Protein AF-A0A5E6NQ07-F1 (afdb_monomer_lite)

Structure (mmCIF, N/CA/C/O backbone):
data_AF-A0A5E6NQ07-F1
#
_entry.id   AF-A0A5E6NQ07-F1
#
loop_
_atom_site.group_PDB
_atom_site.id
_atom_site.type_symbol
_atom_site.label_atom_id
_atom_site.label_alt_id
_atom_site.label_comp_id
_atom_site.label_asym_id
_atom_site.label_entity_id
_atom_site.label_seq_id
_atom_site.pdbx_PDB_ins_code
_atom_site.Cartn_x
_atom_site.Cartn_y
_atom_site.Cartn_z
_atom_site.occupancy
_atom_site.B_iso_or_equiv
_atom_site.auth_seq_id
_atom_site.auth_comp_id
_atom_site.auth_asym_id
_atom_site.auth_atom_id
_atom_site.pdbx_PDB_model_num
ATOM 1 N N . MET A 1 1 ? 5.812 -0.540 -4.760 1.00 76.50 1 MET A N 1
ATOM 2 C CA . MET A 1 1 ? 5.454 -1.480 -3.669 1.00 76.50 1 MET A CA 1
ATOM 3 C C . MET A 1 1 ? 6.720 -2.107 -3.101 1.00 76.50 1 MET A C 1
ATOM 5 O O . MET A 1 1 ? 7.689 -2.177 -3.849 1.00 76.50 1 MET A O 1
ATOM 9 N N . PRO A 1 2 ? 6.764 -2.501 -1.819 1.00 82.50 2 PRO A N 1
ATOM 10 C CA . PRO A 1 2 ? 7.892 -3.253 -1.272 1.00 82.50 2 PRO A CA 1
ATOM 11 C C . PRO A 1 2 ? 7.907 -4.708 -1.762 1.00 82.50 2 PRO A C 1
ATOM 13 O O . PRO A 1 2 ? 6.859 -5.267 -2.084 1.00 82.50 2 PRO A O 1
ATOM 16 N N . VAL A 1 3 ? 9.092 -5.322 -1.770 1.00 81.50 3 VAL A N 1
ATOM 17 C CA . VAL A 1 3 ? 9.294 -6.716 -2.196 1.00 81.50 3 VAL A CA 1
ATOM 18 C C . VAL A 1 3 ? 8.673 -7.694 -1.192 1.00 81.50 3 VAL A C 1
ATOM 20 O O . VAL A 1 3 ? 8.967 -7.636 0.002 1.00 81.50 3 VAL A O 1
ATOM 23 N N . ASN A 1 4 ? 7.873 -8.652 -1.673 1.00 80.00 4 ASN A N 1
ATOM 24 C CA . ASN A 1 4 ? 7.397 -9.779 -0.865 1.00 80.00 4 ASN A CA 1
ATOM 25 C C . ASN A 1 4 ? 8.434 -10.917 -0.849 1.00 80.00 4 ASN A C 1
ATOM 27 O O . ASN A 1 4 ? 8.389 -11.836 -1.671 1.00 80.00 4 ASN A O 1
ATOM 31 N N . THR A 1 5 ? 9.389 -10.852 0.077 1.00 80.69 5 THR A N 1
ATOM 32 C CA . THR A 1 5 ? 10.482 -11.835 0.181 1.00 80.69 5 THR A CA 1
ATOM 33 C C . THR A 1 5 ? 9.985 -13.245 0.505 1.00 80.69 5 THR A C 1
ATOM 35 O O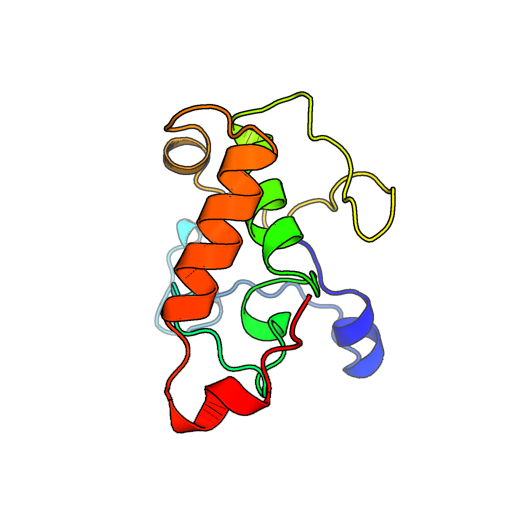 . THR A 1 5 ? 10.496 -14.209 -0.061 1.00 80.69 5 THR A O 1
ATOM 38 N N . ALA A 1 6 ? 8.950 -13.377 1.341 1.00 79.19 6 ALA A N 1
ATOM 39 C CA . ALA A 1 6 ? 8.366 -14.668 1.703 1.00 79.19 6 ALA A CA 1
ATOM 40 C C . ALA A 1 6 ? 7.738 -15.377 0.491 1.00 79.19 6 ALA A C 1
ATOM 42 O O . ALA A 1 6 ? 7.988 -16.561 0.259 1.00 79.19 6 ALA A O 1
ATOM 43 N N . LEU A 1 7 ? 6.971 -14.643 -0.324 1.00 78.25 7 L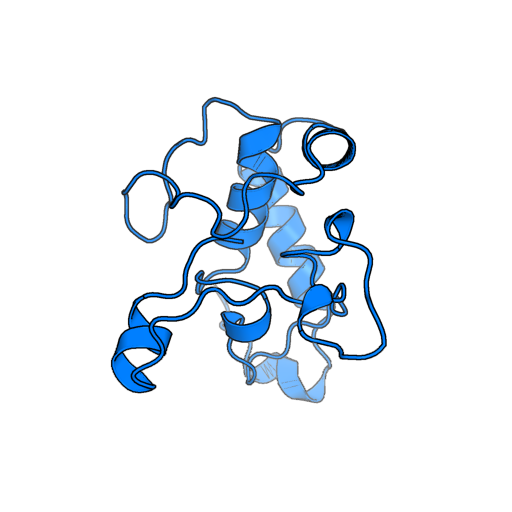EU A N 1
ATOM 44 C CA . LEU A 1 7 ? 6.370 -15.189 -1.543 1.00 78.25 7 LEU A CA 1
ATOM 45 C C . LEU A 1 7 ? 7.439 -15.582 -2.571 1.00 78.25 7 LEU A C 1
ATOM 47 O O . LEU A 1 7 ? 7.333 -16.632 -3.203 1.00 78.25 7 LEU A O 1
ATOM 51 N N . ARG A 1 8 ? 8.496 -14.774 -2.710 1.00 80.94 8 ARG A N 1
ATOM 52 C CA . ARG A 1 8 ? 9.622 -15.090 -3.602 1.00 80.94 8 ARG A CA 1
ATOM 53 C C . ARG A 1 8 ? 10.362 -16.347 -3.192 1.00 80.94 8 ARG A C 1
ATOM 55 O O . ARG A 1 8 ? 10.626 -17.179 -4.052 1.00 80.94 8 ARG A O 1
ATOM 62 N N . ALA A 1 9 ? 10.664 -16.493 -1.903 1.00 81.94 9 ALA A N 1
ATOM 63 C CA . ALA A 1 9 ? 11.327 -17.682 -1.381 1.00 81.94 9 ALA A CA 1
ATOM 64 C C . ALA A 1 9 ? 10.504 -18.945 -1.666 1.00 81.94 9 ALA A C 1
ATOM 66 O O . ALA A 1 9 ? 11.058 -19.950 -2.099 1.00 81.94 9 ALA A O 1
ATOM 67 N N . LYS A 1 10 ? 9.175 -18.866 -1.511 1.00 82.25 10 LYS A N 1
ATOM 68 C CA . LYS A 1 10 ? 8.264 -19.979 -1.803 1.00 82.25 10 LYS A CA 1
ATOM 69 C C . LYS A 1 10 ? 8.202 -20.337 -3.294 1.00 82.25 10 LYS A C 1
ATOM 71 O O . LYS A 1 10 ? 8.113 -21.513 -3.625 1.00 82.25 10 LYS A O 1
ATOM 76 N N . ASN A 1 11 ? 8.254 -19.341 -4.178 1.00 81.25 11 ASN A N 1
ATOM 77 C CA . ASN A 1 11 ? 8.093 -19.537 -5.624 1.00 81.25 11 ASN A CA 1
ATOM 78 C C . ASN A 1 11 ? 9.426 -19.650 -6.392 1.00 81.25 11 ASN A C 1
ATOM 80 O O . ASN A 1 11 ? 9.411 -19.840 -7.603 1.00 81.25 11 ASN A O 1
ATOM 84 N N . GLY A 1 12 ? 10.575 -19.474 -5.731 1.00 81.88 12 GLY A N 1
ATOM 85 C CA . GLY A 1 12 ? 11.898 -19.481 -6.371 1.00 81.88 12 GLY A CA 1
ATOM 86 C C . GLY A 1 12 ? 12.174 -18.286 -7.299 1.00 81.88 12 GLY A C 1
ATOM 87 O O . GLY A 1 12 ? 13.134 -18.310 -8.069 1.00 81.88 12 GLY A O 1
ATOM 88 N N . VAL A 1 13 ? 11.355 -17.230 -7.242 1.00 79.88 13 VAL A N 1
ATOM 89 C CA . VAL A 1 13 ? 11.442 -16.083 -8.159 1.00 79.88 13 VAL A CA 1
ATOM 90 C C . VAL A 1 13 ? 12.508 -15.097 -7.686 1.00 79.88 13 VAL A C 1
ATOM 92 O O . VAL A 1 13 ? 12.400 -14.508 -6.610 1.00 79.88 13 VAL A O 1
ATOM 95 N N . LYS A 1 14 ? 13.526 -14.878 -8.525 1.00 77.56 14 LYS A N 1
ATOM 96 C CA . LYS A 1 14 ? 14.619 -13.919 -8.276 1.00 77.56 14 LYS A CA 1
ATOM 97 C C . LYS A 1 14 ? 14.483 -12.623 -9.078 1.00 77.56 14 LYS A C 1
ATOM 99 O O . LYS A 1 14 ? 15.126 -11.630 -8.752 1.00 77.56 14 LYS A O 1
ATOM 104 N N . THR A 1 15 ? 13.650 -12.623 -10.112 1.00 83.44 15 THR A N 1
ATOM 105 C CA . THR A 1 15 ? 13.443 -11.481 -11.005 1.00 83.44 15 THR A CA 1
ATOM 106 C C . THR A 1 15 ? 12.554 -10.419 -10.368 1.00 83.44 15 THR A C 1
ATOM 108 O O . THR A 1 15 ? 11.697 -10.722 -9.541 1.00 83.44 15 THR A O 1
ATOM 111 N N . ILE A 1 16 ? 12.767 -9.164 -10.760 1.00 84.00 16 ILE A N 1
ATOM 112 C CA . ILE A 1 16 ? 11.909 -8.034 -10.386 1.00 84.00 16 ILE A CA 1
ATOM 113 C C . ILE A 1 16 ? 10.565 -8.148 -11.118 1.00 84.00 16 ILE A C 1
ATOM 115 O O . ILE A 1 16 ? 10.536 -8.392 -12.325 1.00 84.00 16 ILE A O 1
ATOM 119 N N . ASP A 1 17 ? 9.463 -7.956 -10.397 1.00 85.69 17 ASP A N 1
ATOM 120 C CA . ASP A 1 17 ? 8.132 -7.805 -10.964 1.00 85.69 17 ASP A CA 1
ATOM 121 C C . ASP A 1 17 ? 7.969 -6.373 -11.485 1.00 85.69 17 ASP A C 1
ATOM 123 O O . ASP A 1 17 ? 7.788 -5.412 -10.732 1.00 85.69 17 ASP A O 1
ATOM 127 N N . LYS A 1 18 ? 8.042 -6.223 -12.810 1.00 87.38 18 LYS A N 1
ATOM 128 C CA . LYS A 1 18 ? 7.891 -4.925 -13.469 1.00 87.38 18 LYS A CA 1
ATOM 129 C C . LYS A 1 18 ? 6.430 -4.468 -13.577 1.00 87.38 18 LYS A C 1
ATOM 131 O O . LYS A 1 18 ? 6.188 -3.423 -14.184 1.00 87.38 18 LYS A O 1
ATOM 136 N N . GLY A 1 19 ? 5.461 -5.187 -13.005 1.00 88.50 19 GLY A N 1
ATOM 137 C CA . GLY A 1 19 ? 4.051 -4.802 -13.011 1.00 88.50 19 GLY A CA 1
ATOM 138 C C . GLY A 1 19 ? 3.499 -4.676 -14.432 1.00 88.50 19 GLY A C 1
ATOM 139 O O . GLY A 1 19 ? 3.630 -5.593 -15.241 1.00 88.50 19 GLY A O 1
ATOM 140 N N . LEU A 1 20 ? 2.909 -3.524 -14.764 1.00 90.38 20 LEU A N 1
ATOM 141 C CA . LEU A 1 20 ? 2.329 -3.238 -16.081 1.00 90.38 20 LEU A CA 1
ATOM 142 C C . LEU A 1 20 ? 3.320 -3.451 -17.239 1.00 90.38 20 LEU A C 1
ATOM 144 O O . LEU A 1 20 ? 2.904 -3.862 -18.319 1.00 90.38 20 LEU A O 1
ATOM 148 N N . LEU A 1 21 ? 4.620 -3.239 -17.019 1.00 92.06 21 LEU A N 1
ATOM 149 C CA . LEU A 1 21 ? 5.651 -3.437 -18.043 1.00 92.06 21 LEU A CA 1
ATOM 150 C C . LEU A 1 21 ? 5.933 -4.921 -18.358 1.00 92.06 21 LEU A C 1
ATOM 152 O O . LEU A 1 21 ? 6.595 -5.222 -19.344 1.00 92.06 21 LEU A O 1
ATOM 156 N N . ASN A 1 22 ? 5.414 -5.867 -17.568 1.00 90.44 22 ASN A N 1
ATOM 157 C CA . ASN A 1 22 ? 5.438 -7.287 -17.939 1.00 90.44 22 ASN A CA 1
ATOM 158 C C . ASN A 1 22 ? 4.414 -7.626 -19.042 1.00 90.44 22 ASN A C 1
ATOM 160 O O . ASN A 1 22 ? 4.431 -8.736 -19.572 1.00 90.44 22 ASN A O 1
ATOM 164 N N . ASN A 1 23 ? 3.512 -6.703 -19.398 1.00 92.25 23 ASN A N 1
ATOM 165 C CA . ASN A 1 23 ? 2.605 -6.880 -20.528 1.00 92.25 23 ASN A CA 1
ATOM 166 C C . ASN A 1 23 ? 3.364 -6.647 -21.851 1.00 92.25 23 ASN A C 1
ATOM 168 O O . ASN A 1 23 ? 3.844 -5.534 -22.062 1.00 92.25 23 ASN A O 1
ATOM 172 N N . PRO A 1 24 ? 3.399 -7.617 -22.788 1.00 93.31 24 PRO A N 1
ATOM 173 C CA . PRO A 1 24 ? 4.151 -7.494 -24.044 1.00 93.31 24 PRO A CA 1
ATOM 174 C C . PRO A 1 24 ? 3.663 -6.368 -24.967 1.00 93.31 24 PRO A C 1
ATOM 176 O O . PRO A 1 24 ? 4.349 -6.012 -25.917 1.00 93.31 24 PRO A O 1
ATOM 179 N N . LYS A 1 25 ? 2.474 -5.807 -24.716 1.00 95.88 25 LYS A N 1
ATOM 180 C CA . LYS A 1 25 ? 1.936 -4.661 -25.466 1.00 95.88 25 LYS A CA 1
ATOM 181 C C . LYS A 1 25 ? 2.396 -3.306 -24.916 1.00 95.88 25 LYS A C 1
ATOM 183 O O . LYS A 1 25 ? 2.053 -2.277 -25.492 1.00 95.88 25 LYS A O 1
ATOM 188 N N . VAL A 1 26 ? 3.104 -3.282 -23.788 1.00 93.25 26 VAL A N 1
ATOM 189 C CA . VAL A 1 26 ? 3.556 -2.057 -23.124 1.00 93.25 26 VAL A CA 1
ATOM 190 C C . VAL A 1 26 ? 5.066 -1.939 -23.284 1.00 93.25 26 VAL A C 1
ATOM 192 O O . VAL A 1 26 ? 5.814 -2.717 -22.708 1.00 93.25 26 VAL A O 1
ATOM 195 N N . ASN A 1 27 ? 5.506 -0.923 -24.026 1.00 93.25 27 ASN A N 1
ATOM 196 C CA . ASN A 1 27 ? 6.931 -0.683 -24.293 1.00 93.25 27 ASN A CA 1
ATOM 197 C C . ASN A 1 27 ? 7.492 0.523 -23.521 1.00 93.25 27 ASN A C 1
ATOM 199 O O . ASN A 1 27 ? 8.694 0.777 -23.541 1.00 93.25 27 ASN A O 1
ATOM 203 N N . ASP A 1 28 ? 6.630 1.286 -22.844 1.00 93.81 28 ASP A N 1
ATOM 204 C CA . ASP A 1 28 ? 7.035 2.463 -22.080 1.00 93.81 28 ASP A CA 1
ATOM 205 C C . ASP A 1 28 ? 7.590 2.060 -20.708 1.00 93.81 28 ASP A C 1
ATOM 207 O O . ASP A 1 28 ? 6.857 1.648 -19.805 1.00 93.81 28 ASP A O 1
ATOM 211 N N . VAL A 1 29 ? 8.900 2.240 -20.534 1.00 92.50 29 VAL A N 1
ATOM 212 C CA . VAL A 1 29 ? 9.616 1.947 -19.285 1.00 92.50 29 VAL A CA 1
ATOM 213 C C . VAL A 1 29 ? 9.076 2.723 -18.082 1.00 92.50 29 VAL A C 1
ATOM 215 O O . VAL A 1 29 ? 9.198 2.249 -16.954 1.00 92.50 29 VAL A O 1
ATOM 218 N N . LYS A 1 30 ? 8.398 3.863 -18.290 1.00 92.62 30 LYS A N 1
ATOM 219 C CA . LYS A 1 30 ? 7.751 4.629 -17.210 1.00 92.62 30 LYS A CA 1
ATOM 220 C C . LYS A 1 30 ? 6.574 3.889 -16.572 1.00 92.62 30 LYS A C 1
ATOM 222 O O . LYS A 1 30 ? 6.054 4.339 -15.551 1.00 92.62 30 LYS A O 1
ATOM 227 N N . GLN A 1 31 ? 6.125 2.781 -17.162 1.00 91.75 31 GLN A N 1
ATOM 228 C CA . GLN A 1 31 ? 5.084 1.917 -16.608 1.00 91.75 31 GLN A CA 1
ATOM 229 C C . GLN A 1 31 ? 5.634 0.818 -15.688 1.00 91.75 31 GLN A C 1
ATOM 231 O O . GLN A 1 31 ? 4.846 0.096 -15.074 1.00 91.75 31 GLN A O 1
ATOM 236 N N . ALA A 1 32 ? 6.962 0.689 -15.564 1.00 90.81 32 ALA A N 1
ATOM 237 C CA . ALA A 1 32 ? 7.584 -0.273 -14.660 1.00 90.81 32 ALA A CA 1
ATOM 238 C C . ALA A 1 32 ? 7.060 -0.105 -13.227 1.00 90.81 32 ALA A C 1
ATOM 240 O O . ALA A 1 32 ? 6.887 1.012 -12.747 1.00 90.81 32 ALA A O 1
ATOM 241 N N . GLY A 1 33 ? 6.783 -1.210 -12.540 1.00 87.62 33 GLY A N 1
ATOM 242 C CA . GLY A 1 33 ? 6.359 -1.222 -11.137 1.00 87.62 33 GLY A CA 1
ATOM 243 C C . GLY A 1 33 ? 4.959 -0.657 -10.871 1.00 87.62 33 GLY A C 1
ATOM 244 O O . GLY A 1 33 ? 4.559 -0.568 -9.707 1.00 87.62 33 GLY A O 1
ATOM 245 N N . LYS A 1 34 ? 4.203 -0.280 -11.912 1.00 89.19 34 LYS A N 1
ATOM 246 C CA . LYS A 1 34 ? 2.803 0.134 -11.774 1.00 89.19 34 LYS A CA 1
ATOM 247 C C . LYS A 1 34 ? 1.891 -1.079 -11.769 1.00 89.19 34 LYS A C 1
ATOM 249 O O . LYS A 1 34 ? 2.034 -1.980 -12.590 1.00 89.19 34 LYS A O 1
ATOM 254 N N . PHE A 1 35 ? 0.911 -1.062 -10.879 1.00 87.00 35 PHE A N 1
ATOM 255 C CA . PHE A 1 35 ? -0.096 -2.107 -10.756 1.00 87.00 35 PHE A CA 1
ATOM 256 C C . PHE A 1 35 ? -1.483 -1.499 -10.919 1.00 87.00 35 PHE A C 1
ATOM 258 O O . PHE A 1 35 ? -1.697 -0.321 -10.634 1.00 87.00 35 PHE A O 1
ATOM 265 N N . LYS A 1 36 ? -2.430 -2.311 -11.390 1.00 84.81 36 LYS A N 1
ATOM 266 C CA . LYS A 1 36 ? -3.828 -1.898 -11.498 1.00 84.81 36 LYS A CA 1
ATOM 267 C C . LYS A 1 36 ? -4.368 -1.571 -10.104 1.00 84.81 36 LYS A C 1
ATOM 269 O O . LYS A 1 36 ? -4.304 -2.417 -9.212 1.00 84.81 36 LYS A O 1
ATOM 274 N N . THR A 1 37 ? -4.949 -0.383 -9.946 1.00 81.62 37 THR A N 1
ATOM 275 C CA . THR A 1 37 ? -5.702 -0.020 -8.741 1.00 81.62 37 THR A CA 1
ATOM 276 C C . THR A 1 37 ? -6.846 -1.009 -8.548 1.00 81.62 37 THR A C 1
ATOM 278 O O . THR A 1 37 ? -7.683 -1.186 -9.436 1.00 81.62 37 THR A O 1
ATOM 281 N N . GLN A 1 38 ? -6.855 -1.691 -7.407 1.00 72.56 38 GLN A N 1
ATOM 282 C CA . GLN A 1 38 ? -7.916 -2.630 -7.056 1.00 72.56 38 GLN A CA 1
ATOM 283 C C . GLN A 1 38 ? -9.093 -1.885 -6.422 1.00 72.56 38 GLN A C 1
ATOM 285 O O . GLN A 1 38 ? -8.935 -0.781 -5.898 1.00 72.56 38 GLN A O 1
ATOM 290 N N . ALA A 1 39 ? -10.280 -2.488 -6.489 1.00 72.31 39 ALA A N 1
ATOM 291 C CA . ALA A 1 39 ? -11.444 -1.984 -5.774 1.00 72.31 39 ALA A CA 1
ATOM 292 C C . ALA A 1 39 ? -11.204 -2.039 -4.254 1.00 72.31 39 ALA A C 1
ATOM 294 O O . ALA A 1 39 ? -10.457 -2.885 -3.767 1.00 72.31 39 ALA A O 1
ATOM 295 N N . LEU A 1 40 ? -11.850 -1.143 -3.506 1.00 70.88 40 LEU A N 1
ATOM 296 C CA . LEU A 1 40 ? -11.719 -1.044 -2.046 1.00 70.88 40 LEU A CA 1
ATOM 297 C C . LEU A 1 40 ? -12.601 -2.044 -1.276 1.00 70.88 40 LEU A C 1
ATOM 299 O O . LEU A 1 40 ? -12.770 -1.898 -0.067 1.00 70.88 40 LEU A O 1
ATOM 303 N N . GLU A 1 41 ? -13.170 -3.040 -1.956 1.00 66.69 41 GLU A N 1
ATOM 304 C CA . GLU A 1 41 ? -13.960 -4.085 -1.309 1.00 66.69 41 GLU A CA 1
ATOM 305 C C . GLU A 1 41 ? -13.048 -4.943 -0.426 1.00 66.69 41 GLU A C 1
ATOM 307 O O . GLU A 1 41 ? -12.074 -5.546 -0.887 1.00 66.69 41 GLU A O 1
ATOM 312 N N . ILE A 1 42 ? -13.353 -4.988 0.869 1.00 65.44 42 ILE A N 1
ATOM 313 C CA . ILE A 1 42 ? -12.595 -5.797 1.817 1.00 65.44 42 ILE A CA 1
ATOM 314 C C . ILE A 1 42 ? -13.234 -7.172 1.871 1.00 65.44 42 ILE A C 1
ATOM 316 O O . ILE A 1 42 ? -14.189 -7.399 2.605 1.00 65.44 42 ILE A O 1
ATOM 320 N N . SER A 1 43 ? -12.678 -8.109 1.107 1.00 61.47 43 SER A N 1
ATOM 321 C CA . SER A 1 43 ? -13.008 -9.522 1.255 1.00 61.47 43 SER A CA 1
ATOM 322 C C . SER A 1 43 ? -12.159 -10.132 2.378 1.00 61.47 43 SER A C 1
ATOM 324 O O . SER A 1 43 ? -10.936 -10.197 2.244 1.00 61.47 43 SER A O 1
ATOM 326 N N . PRO A 1 44 ? -12.759 -10.637 3.469 1.00 58.94 44 PRO A N 1
ATOM 327 C CA . PRO A 1 44 ? -12.019 -11.282 4.558 1.00 58.94 44 PRO A CA 1
ATOM 328 C C . PRO A 1 44 ? -11.346 -12.592 4.126 1.00 58.94 44 PRO A C 1
ATOM 330 O O . PRO A 1 44 ? -10.429 -13.068 4.792 1.00 58.94 44 PRO A O 1
ATOM 333 N N . SER A 1 45 ? -11.809 -13.177 3.014 1.00 51.62 45 SER A N 1
ATOM 334 C CA . SER A 1 45 ? -11.272 -14.405 2.425 1.00 51.62 45 SER A CA 1
ATOM 335 C C . SER A 1 45 ? -10.081 -14.184 1.499 1.00 51.62 45 SER A C 1
ATOM 337 O O . SER A 1 45 ? -9.359 -15.140 1.220 1.00 51.62 45 SER A O 1
ATOM 339 N N . LEU A 1 46 ? -9.861 -12.959 1.009 1.00 51.78 46 LEU A N 1
ATOM 340 C CA . LEU A 1 46 ? -8.716 -12.680 0.155 1.00 51.78 46 LEU A CA 1
ATOM 341 C C . LEU A 1 46 ? -7.589 -12.124 1.020 1.00 51.78 46 LEU A C 1
ATOM 343 O O . LEU A 1 46 ? -7.778 -11.120 1.712 1.00 51.78 46 LEU A O 1
ATOM 347 N N . PRO A 1 47 ? -6.393 -12.726 0.990 1.00 52.59 47 PRO A N 1
ATOM 348 C CA . PRO A 1 47 ? -5.267 -12.080 1.612 1.00 52.59 47 PRO A CA 1
ATOM 349 C C . PRO A 1 47 ? -5.083 -10.709 0.946 1.00 52.59 47 PRO A C 1
ATOM 351 O O . PRO A 1 47 ? -4.971 -10.626 -0.280 1.00 52.59 47 PRO A O 1
ATOM 354 N N . LEU A 1 48 ? -4.941 -9.646 1.745 1.00 53.19 48 LEU A N 1
ATOM 355 C CA . LEU A 1 48 ? -4.467 -8.330 1.280 1.00 53.19 48 LEU A CA 1
ATOM 356 C C . LEU A 1 48 ? -3.124 -8.427 0.514 1.00 53.19 48 LEU A C 1
ATOM 358 O O . LEU A 1 48 ? -2.663 -7.431 -0.024 1.00 53.19 48 LEU A O 1
ATOM 362 N N . ILE A 1 49 ? -2.514 -9.619 0.442 1.00 45.59 49 ILE A N 1
ATOM 363 C CA . ILE A 1 49 ? -1.290 -10.016 -0.266 1.00 45.59 49 ILE A CA 1
ATOM 364 C C . ILE A 1 49 ? -1.272 -9.565 -1.733 1.00 45.59 49 ILE A C 1
ATOM 366 O O . ILE A 1 49 ? -0.208 -9.197 -2.222 1.00 45.59 49 ILE A O 1
ATOM 370 N N . CYS A 1 50 ? -2.414 -9.534 -2.434 1.00 46.75 50 CYS A N 1
ATOM 371 C CA . CYS A 1 50 ? -2.454 -8.993 -3.802 1.00 46.75 50 CYS A CA 1
ATOM 372 C C . CYS A 1 50 ? -2.362 -7.457 -3.853 1.00 46.75 50 CYS A C 1
ATOM 374 O O . CYS A 1 50 ? -2.111 -6.901 -4.919 1.00 46.75 50 CYS A O 1
ATOM 376 N N . ILE A 1 51 ? -2.575 -6.773 -2.728 1.00 51.22 51 ILE A N 1
ATOM 377 C CA . ILE A 1 51 ? -2.555 -5.311 -2.589 1.00 51.22 51 ILE A CA 1
ATOM 378 C C . ILE A 1 51 ? -1.240 -4.875 -1.926 1.00 51.22 51 ILE A C 1
ATOM 380 O O . ILE A 1 51 ? -0.694 -3.826 -2.264 1.00 51.22 51 ILE A O 1
ATOM 384 N N . THR A 1 52 ? -0.718 -5.645 -0.962 1.00 58.75 52 THR A N 1
ATOM 385 C CA . THR A 1 52 ? 0.406 -5.234 -0.111 1.00 58.75 52 THR A CA 1
ATOM 386 C C . THR A 1 52 ? 1.092 -6.428 0.577 1.00 58.75 52 THR A C 1
ATOM 388 O O . THR A 1 52 ? 0.505 -7.491 0.723 1.00 58.75 52 THR A O 1
ATOM 391 N N . VAL A 1 53 ? 2.311 -6.237 1.092 1.00 67.94 53 VAL A N 1
ATOM 392 C CA . VAL A 1 53 ? 2.992 -7.202 1.990 1.00 67.94 53 VAL A CA 1
ATOM 393 C C . VAL A 1 53 ? 2.465 -7.193 3.438 1.00 67.94 53 VAL A C 1
ATOM 395 O O . VAL A 1 53 ? 2.990 -7.909 4.285 1.00 67.94 53 VAL A O 1
ATOM 398 N N . TYR A 1 54 ? 1.470 -6.359 3.740 1.00 76.38 54 TYR A N 1
ATOM 399 C CA . TYR A 1 54 ? 0.931 -6.104 5.075 1.00 76.38 54 TYR A CA 1
ATOM 400 C C . TYR A 1 54 ? -0.364 -6.871 5.330 1.00 76.38 54 TYR A C 1
ATOM 402 O O . TYR A 1 54 ? -1.202 -7.035 4.440 1.00 76.38 54 TYR A O 1
ATOM 410 N N . LEU A 1 55 ? -0.539 -7.299 6.578 1.00 73.69 55 LEU A N 1
ATOM 411 C CA . LEU A 1 55 ? -1.663 -8.134 7.001 1.00 73.69 55 LEU A CA 1
ATOM 412 C C . LEU A 1 55 ? -2.847 -7.320 7.537 1.00 73.69 55 LEU A C 1
ATOM 414 O O . LEU A 1 55 ? -3.982 -7.792 7.506 1.00 73.69 55 LEU A O 1
ATOM 418 N N . LYS A 1 56 ? -2.610 -6.106 8.043 1.00 81.44 56 LYS A N 1
ATOM 419 C CA . LYS A 1 56 ? -3.638 -5.249 8.643 1.00 81.44 56 LYS A CA 1
ATOM 420 C C . LYS A 1 56 ? -3.934 -4.057 7.745 1.00 81.44 56 LYS A C 1
ATOM 422 O O . LYS A 1 56 ? -3.039 -3.326 7.328 1.00 81.44 56 LYS A O 1
ATOM 427 N N . LEU A 1 57 ? -5.221 -3.770 7.564 1.00 84.44 57 LEU A N 1
ATOM 428 C CA . LEU A 1 57 ? -5.690 -2.605 6.810 1.00 84.44 57 LEU A CA 1
ATOM 429 C C . LEU A 1 57 ? -5.144 -1.273 7.354 1.00 84.44 57 LEU A C 1
ATOM 431 O O . LEU A 1 57 ? -4.776 -0.386 6.587 1.00 84.44 57 LEU A O 1
ATOM 435 N N . ALA A 1 58 ? -5.039 -1.154 8.681 1.00 88.56 58 ALA A N 1
ATOM 436 C CA . ALA A 1 58 ? -4.439 0.009 9.328 1.00 88.56 58 ALA A CA 1
ATOM 437 C C . ALA A 1 58 ? -3.004 0.244 8.830 1.00 88.56 58 ALA A C 1
ATOM 439 O O . ALA A 1 58 ? -2.653 1.363 8.474 1.00 88.56 58 ALA A O 1
ATOM 440 N N . THR A 1 59 ? -2.196 -0.812 8.723 1.00 89.44 59 THR A N 1
ATOM 441 C CA . THR A 1 59 ? -0.814 -0.743 8.234 1.00 89.44 59 THR A CA 1
ATOM 442 C C . THR A 1 59 ? -0.743 -0.250 6.798 1.00 89.44 59 THR A C 1
ATOM 444 O O . THR A 1 59 ? 0.128 0.553 6.484 1.00 89.44 59 THR A O 1
ATOM 447 N N . VAL A 1 60 ? -1.690 -0.646 5.942 1.00 88.38 60 VAL A N 1
ATOM 448 C CA . VAL A 1 60 ? -1.782 -0.153 4.558 1.00 88.38 60 VAL A CA 1
ATOM 449 C C . VAL A 1 60 ? -2.027 1.354 4.521 1.00 88.38 60 VAL A C 1
ATOM 451 O O . VAL A 1 60 ? -1.353 2.080 3.788 1.00 88.38 60 VAL A O 1
ATOM 454 N N . ILE A 1 61 ? -2.961 1.847 5.337 1.00 90.00 61 ILE A N 1
ATOM 455 C CA . ILE A 1 61 ? -3.265 3.281 5.430 1.00 90.00 61 ILE A CA 1
ATOM 456 C C . ILE A 1 61 ? -2.045 4.043 5.962 1.00 90.00 61 ILE A C 1
ATOM 458 O O . ILE A 1 61 ? -1.655 5.073 5.412 1.00 90.00 61 ILE A O 1
ATOM 462 N N . VAL A 1 62 ? -1.403 3.516 7.006 1.00 91.69 62 VAL A N 1
ATOM 463 C CA . VAL A 1 62 ? -0.203 4.114 7.598 1.00 91.69 62 VAL A CA 1
ATOM 464 C C . VAL A 1 62 ? 0.968 4.124 6.612 1.00 91.69 62 VAL A C 1
ATOM 466 O O . VAL A 1 62 ? 1.684 5.123 6.535 1.00 91.69 62 VAL A O 1
ATOM 469 N N . PHE A 1 63 ? 1.131 3.063 5.819 1.00 90.88 63 PHE A N 1
ATOM 470 C CA . PHE A 1 63 ? 2.151 2.972 4.779 1.00 90.88 63 PHE A CA 1
ATOM 471 C C . PHE A 1 63 ? 2.014 4.089 3.744 1.00 90.88 63 PHE A C 1
ATOM 473 O O . PHE A 1 63 ? 3.025 4.647 3.328 1.00 90.88 63 PHE A O 1
ATOM 480 N N . HIS A 1 64 ? 0.791 4.451 3.348 1.00 89.56 64 HIS A N 1
ATOM 481 C CA . HIS A 1 64 ? 0.5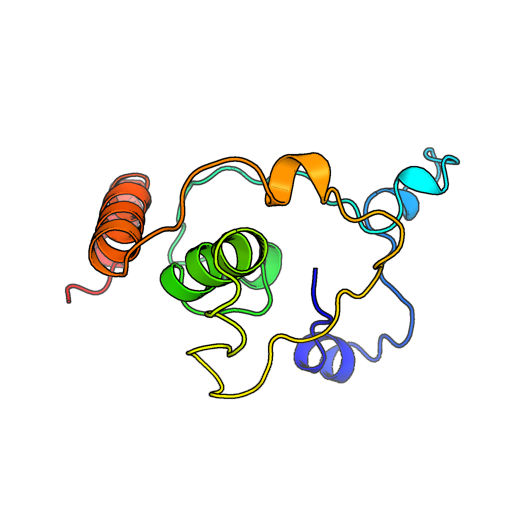70 5.590 2.452 1.00 89.56 64 HIS A CA 1
ATOM 482 C C . HIS A 1 64 ? 0.807 6.919 3.175 1.00 89.56 64 HIS A C 1
ATOM 484 O O . HIS A 1 64 ? 1.454 7.816 2.637 1.00 89.56 64 HIS A O 1
ATOM 490 N N . ASN A 1 65 ? 0.368 7.026 4.433 1.00 92.44 65 ASN A N 1
ATOM 491 C CA . ASN A 1 65 ? 0.539 8.240 5.227 1.00 92.44 65 ASN A CA 1
ATOM 492 C C . ASN A 1 65 ? 2.017 8.598 5.473 1.00 92.44 65 ASN A C 1
ATOM 494 O O . ASN A 1 65 ? 2.297 9.768 5.698 1.00 92.44 65 ASN A O 1
ATOM 498 N N . LYS A 1 66 ? 2.975 7.659 5.386 1.00 91.75 66 LYS A N 1
ATOM 499 C CA . LYS A 1 66 ? 4.417 7.934 5.590 1.00 91.75 66 LYS A CA 1
ATOM 500 C C . LYS A 1 66 ? 5.001 8.987 4.638 1.00 91.75 66 LYS A C 1
ATOM 502 O O . LYS A 1 66 ? 5.991 9.633 4.967 1.00 91.75 66 LYS A O 1
ATOM 507 N N . TYR A 1 67 ? 4.414 9.147 3.450 1.00 91.44 67 TYR A N 1
ATOM 508 C CA . TYR A 1 67 ? 4.873 10.128 2.462 1.00 91.44 67 TYR A CA 1
ATOM 509 C C . TYR A 1 67 ? 4.431 11.558 2.802 1.00 91.44 67 TYR A C 1
ATOM 511 O O . TYR A 1 67 ? 5.063 12.514 2.355 1.00 91.44 67 TYR A O 1
ATOM 519 N N . ILE A 1 68 ? 3.393 11.698 3.631 1.00 93.12 68 ILE A N 1
ATOM 520 C CA . ILE A 1 68 ? 2.868 12.972 4.140 1.00 93.12 68 ILE A CA 1
ATOM 521 C C . ILE A 1 68 ? 3.418 13.235 5.550 1.00 93.12 68 ILE A C 1
ATOM 523 O O . ILE A 1 68 ? 3.843 14.339 5.884 1.00 93.12 68 ILE A O 1
ATOM 527 N N . ASP A 1 69 ? 3.424 12.199 6.384 1.00 92.50 69 ASP A N 1
ATOM 528 C CA . ASP A 1 69 ? 3.841 12.217 7.774 1.00 92.50 69 ASP A CA 1
ATOM 529 C C . ASP A 1 69 ? 5.217 11.573 7.958 1.00 92.50 69 ASP A C 1
ATOM 531 O O . ASP A 1 69 ? 5.345 10.366 8.181 1.00 92.50 69 ASP A O 1
ATOM 535 N N . LYS A 1 70 ? 6.256 12.412 7.922 1.00 87.25 70 LYS A N 1
ATOM 536 C CA . LYS A 1 70 ? 7.655 11.982 8.048 1.00 87.25 70 LYS A CA 1
ATOM 537 C C . LYS A 1 70 ? 7.988 11.324 9.392 1.00 87.25 70 LYS A C 1
ATOM 539 O O . LYS A 1 70 ? 9.033 10.691 9.482 1.00 87.25 70 LYS A O 1
ATOM 544 N N . SER A 1 71 ? 7.135 11.430 10.421 1.00 90.06 71 SER A N 1
ATOM 545 C CA . SER A 1 71 ? 7.359 10.714 11.685 1.00 90.06 71 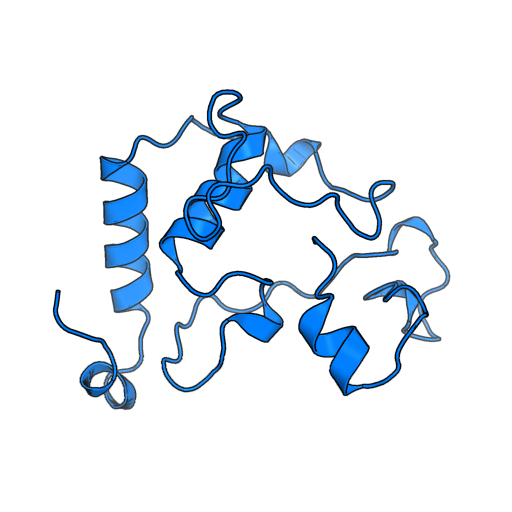SER A CA 1
ATOM 546 C C . SER A 1 71 ? 6.989 9.229 11.610 1.00 90.06 71 SER A C 1
ATOM 548 O O . SER A 1 71 ? 7.320 8.477 12.520 1.00 90.06 71 SER A O 1
ATOM 550 N N . ARG A 1 72 ? 6.297 8.774 10.554 1.00 89.19 72 ARG A N 1
ATOM 551 C CA . ARG A 1 72 ? 5.882 7.370 10.396 1.00 89.19 72 ARG A CA 1
ATOM 552 C C . ARG A 1 72 ? 6.897 6.562 9.596 1.00 89.19 72 ARG A C 1
ATOM 554 O O . ARG A 1 72 ? 6.594 6.066 8.514 1.00 89.19 72 ARG A O 1
ATOM 561 N N . THR A 1 73 ? 8.107 6.422 10.121 1.00 90.44 73 THR A N 1
ATOM 562 C CA . THR A 1 73 ? 9.214 5.702 9.463 1.00 90.44 73 THR A CA 1
ATOM 563 C C . THR A 1 73 ? 9.189 4.187 9.684 1.00 90.44 73 THR A C 1
ATOM 565 O O . THR A 1 73 ? 9.810 3.447 8.918 1.00 90.44 73 THR A O 1
ATOM 568 N N . THR A 1 74 ? 8.438 3.727 10.684 1.00 92.31 74 THR A N 1
ATOM 569 C CA . THR A 1 74 ? 8.416 2.330 11.133 1.00 92.31 74 THR A CA 1
ATOM 570 C C . THR A 1 74 ? 7.113 1.633 10.747 1.00 92.31 74 THR A C 1
ATOM 572 O O . THR A 1 74 ? 6.027 2.203 10.870 1.00 92.31 74 THR A O 1
ATOM 575 N N . ASN A 1 75 ? 7.222 0.376 10.319 1.00 90.12 75 ASN A N 1
ATOM 576 C CA . ASN A 1 75 ? 6.096 -0.524 10.124 1.00 90.12 75 ASN A CA 1
ATOM 577 C C . ASN A 1 75 ? 5.581 -1.038 11.485 1.00 90.12 75 ASN A C 1
ATOM 579 O O . ASN A 1 75 ? 6.315 -1.763 12.159 1.00 90.12 75 ASN A O 1
ATOM 583 N N . PRO A 1 76 ? 4.327 -0.750 11.881 1.00 89.38 76 PRO A N 1
ATOM 584 C CA . PRO A 1 76 ? 3.772 -1.197 13.161 1.00 89.38 76 PRO A CA 1
ATOM 585 C C . PRO A 1 76 ? 3.554 -2.719 13.261 1.00 89.38 76 PRO A C 1
ATOM 587 O O . PRO A 1 76 ? 3.306 -3.221 14.352 1.00 89.38 76 PRO A O 1
ATOM 590 N N . GLU A 1 77 ? 3.604 -3.472 12.154 1.00 85.75 77 GLU A N 1
ATOM 591 C CA . GLU A 1 77 ? 3.481 -4.941 12.186 1.00 85.75 77 GLU A CA 1
ATOM 592 C C . GLU A 1 77 ? 4.792 -5.642 12.526 1.00 85.75 77 GLU A C 1
ATOM 594 O O . GLU A 1 77 ? 4.772 -6.710 13.130 1.00 85.75 77 GLU A O 1
ATOM 599 N N . THR A 1 78 ? 5.922 -5.055 12.133 1.00 87.31 78 THR A N 1
ATOM 600 C CA . THR A 1 78 ? 7.247 -5.672 12.284 1.00 87.31 78 THR A CA 1
ATOM 601 C C . THR A 1 78 ? 8.154 -4.901 13.234 1.00 87.31 78 THR A C 1
ATOM 603 O O . THR A 1 78 ? 9.211 -5.407 13.594 1.00 87.31 78 THR A O 1
ATOM 606 N N . ASN A 1 79 ? 7.774 -3.679 13.620 1.00 90.12 79 ASN A N 1
ATOM 607 C CA . ASN A 1 79 ? 8.617 -2.715 14.332 1.00 90.12 79 ASN A CA 1
ATOM 608 C C . ASN A 1 79 ? 9.956 -2.427 13.626 1.00 90.12 79 ASN A C 1
ATOM 610 O O . ASN A 1 79 ? 10.914 -1.987 14.251 1.00 90.12 79 ASN A O 1
ATOM 614 N N . GLN A 1 80 ? 10.015 -2.655 12.312 1.00 90.75 80 GLN A N 1
ATOM 615 C CA . GLN A 1 80 ? 11.176 -2.381 11.466 1.00 90.75 80 GLN A CA 1
ATOM 616 C C . GLN A 1 80 ? 10.894 -1.186 10.546 1.00 90.75 80 GLN A C 1
ATOM 618 O O . GLN A 1 80 ? 9.722 -0.886 10.287 1.00 90.75 80 GLN A O 1
ATOM 623 N N . PRO A 1 81 ? 11.924 -0.514 10.006 1.00 92.00 81 PRO A N 1
ATOM 624 C CA . PRO A 1 81 ? 11.735 0.493 8.968 1.00 92.00 81 PRO A CA 1
ATOM 625 C C . PRO A 1 81 ? 10.926 -0.046 7.784 1.00 92.00 81 PRO A C 1
ATOM 627 O O . PRO A 1 81 ? 10.963 -1.239 7.467 1.00 92.00 81 PRO A O 1
ATOM 630 N N . TRP A 1 82 ? 10.195 0.836 7.099 1.00 90.25 82 TRP A N 1
ATOM 631 C CA . TRP A 1 82 ? 9.505 0.442 5.873 1.00 90.25 82 TRP A CA 1
ATOM 632 C C . TRP A 1 82 ? 10.492 -0.088 4.835 1.00 90.25 82 TRP A C 1
ATOM 634 O O . TRP A 1 82 ? 11.464 0.583 4.495 1.00 90.25 82 TRP A O 1
ATOM 644 N N . ALA A 1 83 ? 10.191 -1.260 4.279 1.00 87.94 83 ALA A N 1
ATOM 645 C CA . ALA A 1 83 ? 10.971 -1.821 3.188 1.00 87.94 83 ALA A CA 1
ATOM 646 C C . ALA A 1 83 ? 11.010 -0.871 1.978 1.00 87.94 83 ALA A C 1
ATOM 648 O O . ALA A 1 83 ? 10.035 -0.167 1.674 1.00 87.94 83 ALA A O 1
ATOM 649 N N . ALA A 1 84 ? 12.150 -0.881 1.286 1.00 86.62 84 ALA A N 1
ATOM 650 C CA . ALA A 1 84 ? 12.342 -0.138 0.052 1.00 86.62 84 ALA A CA 1
ATOM 651 C C . ALA A 1 84 ? 11.354 -0.602 -1.026 1.00 86.62 84 ALA A C 1
ATOM 653 O O . ALA A 1 84 ? 10.904 -1.751 -1.037 1.00 86.62 84 ALA A O 1
ATOM 654 N N . ALA A 1 85 ? 11.006 0.314 -1.929 1.00 87.25 85 ALA A N 1
ATOM 655 C CA . ALA A 1 85 ? 10.221 -0.041 -3.096 1.00 87.25 85 ALA A CA 1
ATOM 656 C C . ALA A 1 85 ? 11.057 -0.894 -4.050 1.00 87.25 85 ALA A C 1
ATOM 658 O O . ALA A 1 85 ? 12.245 -0.652 -4.226 1.00 87.25 85 ALA A O 1
ATOM 659 N N . GLU A 1 86 ? 10.405 -1.859 -4.682 1.00 85.69 86 GLU A N 1
ATOM 660 C CA . GLU A 1 86 ? 11.034 -2.743 -5.652 1.00 85.69 86 GLU A CA 1
ATOM 661 C C . GLU A 1 86 ? 11.457 -2.017 -6.940 1.00 85.69 86 GLU A C 1
ATOM 663 O O . GLU A 1 86 ? 12.505 -2.316 -7.499 1.00 85.69 86 GLU A O 1
ATOM 668 N N . VAL A 1 87 ? 10.649 -1.048 -7.376 1.00 88.69 87 VAL A N 1
ATOM 669 C CA . VAL A 1 87 ? 10.914 -0.173 -8.526 1.00 88.69 87 VAL A CA 1
ATOM 670 C C . VAL A 1 87 ? 10.761 1.271 -8.038 1.00 88.69 87 VAL A C 1
ATOM 672 O O . VAL A 1 87 ? 9.635 1.780 -7.980 1.00 88.69 87 VAL A O 1
ATOM 675 N N . PRO A 1 88 ? 11.833 1.906 -7.535 1.00 89.75 88 PRO A N 1
ATOM 676 C CA . PRO A 1 88 ? 11.762 3.254 -6.979 1.00 89.75 88 PRO A CA 1
ATOM 677 C C . PRO A 1 88 ? 11.633 4.361 -8.035 1.00 89.75 88 PRO A C 1
ATOM 679 O O . PRO A 1 88 ? 11.156 5.448 -7.713 1.00 89.75 88 PRO A O 1
ATOM 682 N N . GLU A 1 89 ? 12.025 4.099 -9.281 1.00 90.69 89 GLU A N 1
ATOM 683 C CA . GLU A 1 89 ? 12.173 5.101 -10.344 1.00 90.69 89 GLU A CA 1
ATOM 684 C C . GLU A 1 89 ? 10.835 5.668 -10.834 1.00 90.69 89 GLU A C 1
ATOM 686 O O . GLU A 1 89 ? 10.772 6.786 -11.340 1.00 90.69 89 GLU A O 1
ATOM 691 N N . THR A 1 90 ? 9.757 4.900 -10.693 1.00 91.44 90 THR A N 1
ATOM 692 C CA . THR A 1 90 ? 8.431 5.208 -11.252 1.00 91.44 90 THR A CA 1
ATOM 693 C C . THR A 1 90 ? 7.386 5.513 -10.180 1.00 91.44 90 THR A C 1
ATOM 695 O O . THR A 1 90 ? 6.190 5.572 -10.475 1.00 91.44 90 THR A O 1
ATOM 698 N N . ILE A 1 91 ? 7.812 5.706 -8.926 1.00 91.19 91 ILE A N 1
ATOM 699 C CA . ILE A 1 91 ? 6.906 6.038 -7.824 1.00 91.19 91 ILE A CA 1
ATOM 700 C C . ILE A 1 91 ? 6.255 7.399 -8.078 1.00 91.19 91 ILE A C 1
ATOM 702 O O . ILE A 1 91 ? 6.934 8.408 -8.271 1.00 91.19 91 ILE A O 1
ATOM 706 N N . ASP A 1 92 ? 4.928 7.443 -7.970 1.00 91.56 92 ASP A N 1
ATOM 707 C CA . ASP A 1 92 ? 4.167 8.687 -8.055 1.00 91.56 92 ASP A CA 1
ATOM 708 C C . ASP A 1 92 ? 4.229 9.484 -6.743 1.00 91.56 92 ASP A C 1
ATOM 710 O O . ASP A 1 92 ? 3.304 9.513 -5.928 1.00 91.56 92 ASP A O 1
ATOM 714 N N . PHE A 1 93 ? 5.363 10.141 -6.509 1.00 91.75 93 PHE A N 1
ATOM 715 C CA . PHE A 1 93 ? 5.528 11.011 -5.347 1.00 91.75 93 PHE A CA 1
ATOM 716 C C . PHE A 1 93 ? 4.641 12.257 -5.390 1.00 91.75 93 PHE A C 1
ATOM 718 O O . PHE A 1 93 ? 4.416 12.851 -4.335 1.00 91.75 93 PHE A O 1
ATOM 725 N N . ASN A 1 94 ? 4.171 12.668 -6.572 1.00 92.38 94 ASN A N 1
ATOM 726 C CA . ASN A 1 94 ? 3.326 13.848 -6.711 1.00 92.38 94 ASN A CA 1
ATOM 727 C C . ASN A 1 94 ? 1.972 13.597 -6.062 1.00 92.38 94 ASN A C 1
ATOM 729 O O . ASN A 1 94 ? 1.513 14.440 -5.296 1.00 92.38 94 ASN A O 1
ATOM 733 N N . ASP A 1 95 ? 1.369 12.435 -6.305 1.00 89.88 95 ASP A N 1
ATOM 734 C CA . ASP A 1 95 ? 0.102 12.073 -5.676 1.00 89.88 95 ASP A CA 1
ATOM 735 C C . ASP A 1 95 ? 0.278 11.593 -4.234 1.00 89.88 95 ASP A C 1
ATOM 737 O O . ASP A 1 95 ? -0.476 12.007 -3.354 1.00 89.88 95 ASP A O 1
ATOM 741 N N . LEU A 1 96 ? 1.324 10.813 -3.941 1.00 90.44 96 LEU A N 1
ATOM 742 C CA . LEU A 1 96 ? 1.553 10.271 -2.594 1.00 90.44 96 LEU A CA 1
ATOM 743 C C . LEU A 1 96 ? 1.833 11.338 -1.524 1.00 90.44 96 LEU A C 1
ATOM 745 O O . LEU A 1 96 ? 1.654 11.073 -0.336 1.00 90.44 96 LEU A O 1
ATOM 749 N N . LYS A 1 97 ? 2.292 12.531 -1.916 1.00 91.69 97 LYS A N 1
ATOM 750 C CA . LYS A 1 97 ? 2.567 13.647 -0.993 1.00 91.69 97 LYS A CA 1
ATOM 751 C C . LYS A 1 97 ? 1.389 14.611 -0.841 1.00 91.69 97 LYS A C 1
ATOM 753 O O . LYS A 1 97 ? 1.470 15.531 -0.026 1.00 91.69 97 LYS A O 1
ATOM 758 N N . LYS A 1 98 ? 0.303 14.433 -1.599 1.00 91.38 98 LYS A N 1
ATOM 759 C CA . LYS A 1 98 ? -0.892 15.277 -1.482 1.00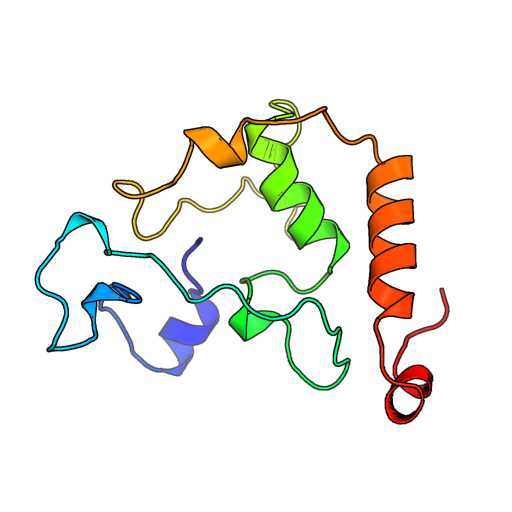 91.38 98 LYS A CA 1
ATOM 760 C C . LYS A 1 98 ? -1.704 14.895 -0.249 1.00 91.38 98 LYS A C 1
ATOM 762 O O . LYS A 1 98 ? -1.835 13.728 0.101 1.00 91.38 98 LYS A O 1
ATOM 767 N N . GLY A 1 99 ? -2.327 15.895 0.370 1.00 87.94 99 GLY A N 1
ATOM 768 C CA . GLY A 1 99 ? -3.286 15.702 1.456 1.00 87.94 99 GLY A CA 1
ATOM 769 C C . GLY A 1 99 ? -2.777 16.167 2.818 1.00 87.94 99 GLY A C 1
ATOM 770 O O . GLY A 1 99 ? -1.878 16.997 2.925 1.00 87.94 99 GLY A O 1
ATOM 771 N N . LYS A 1 100 ? -3.422 15.674 3.879 1.00 90.62 100 LYS A N 1
ATOM 772 C CA . LYS A 1 100 ? -3.139 16.058 5.268 1.00 90.62 100 LYS A CA 1
ATOM 773 C C . LYS A 1 100 ? -2.678 14.843 6.059 1.00 90.62 100 LYS A C 1
ATOM 775 O O . LYS A 1 100 ? -3.249 13.765 5.912 1.00 90.62 100 LYS A O 1
ATOM 780 N N . LYS A 1 101 ? -1.715 15.055 6.961 1.00 92.69 101 LYS A N 1
ATOM 781 C CA . LYS A 1 101 ? -1.262 14.047 7.927 1.00 92.69 101 LYS A CA 1
ATOM 782 C C . LYS A 1 101 ? -2.460 13.424 8.651 1.00 92.69 101 LYS A C 1
ATOM 784 O O . LYS A 1 101 ? -3.320 14.129 9.194 1.00 92.69 101 LYS A O 1
ATOM 789 N N . LEU A 1 102 ? -2.503 12.095 8.669 1.00 92.81 102 LEU A N 1
ATOM 790 C CA . LEU A 1 102 ? -3.509 11.336 9.403 1.00 92.81 102 LEU A CA 1
ATOM 791 C C . LEU A 1 102 ? -3.053 11.104 10.849 1.00 92.81 102 LEU A C 1
ATOM 793 O O . LEU A 1 102 ? -1.965 10.584 11.103 1.00 92.81 102 LEU A O 1
ATOM 797 N N . SER A 1 103 ? -3.906 11.477 11.806 1.00 93.62 103 SER A N 1
ATOM 798 C CA . SER A 1 103 ? -3.784 11.036 13.200 1.00 93.62 103 SER A CA 1
ATOM 799 C C . SER A 1 103 ? -4.291 9.603 13.348 1.00 93.62 103 SER A C 1
ATOM 801 O O . SER A 1 103 ? -5.061 9.127 12.512 1.00 93.62 103 SER A O 1
ATOM 803 N N . ASP A 1 104 ? -3.929 8.922 14.433 1.00 92.50 104 ASP A N 1
ATOM 804 C CA . ASP A 1 104 ? -4.367 7.536 14.655 1.00 92.50 104 ASP A CA 1
ATOM 805 C C . ASP A 1 104 ? -5.889 7.414 14.766 1.00 92.50 104 ASP A C 1
ATOM 807 O O . ASP A 1 104 ? -6.475 6.474 14.236 1.00 92.50 104 ASP A O 1
ATOM 811 N N . LYS A 1 105 ? -6.564 8.433 15.317 1.00 94.88 105 LYS A N 1
ATOM 812 C CA . LYS A 1 105 ? -8.032 8.517 15.295 1.00 94.88 105 LYS A CA 1
ATOM 813 C C . LYS A 1 105 ? -8.589 8.493 13.867 1.00 94.88 105 LYS A C 1
ATOM 815 O O . LYS A 1 105 ? -9.573 7.806 13.612 1.00 94.88 105 LYS A O 1
ATOM 820 N N . LYS A 1 106 ? -7.966 9.218 12.928 1.00 94.88 106 LYS A N 1
ATOM 821 C CA . LYS A 1 106 ? -8.387 9.224 11.516 1.00 94.88 106 LYS A CA 1
ATOM 822 C C . LYS A 1 106 ? -8.070 7.905 10.822 1.00 94.88 106 LYS A C 1
ATOM 824 O O . LYS A 1 106 ? -8.894 7.436 10.049 1.00 94.88 106 LYS A O 1
ATOM 829 N N . VAL A 1 107 ? -6.920 7.297 11.117 1.00 92.88 107 VAL A N 1
ATOM 830 C CA . VAL A 1 107 ? -6.583 5.955 10.614 1.00 92.88 107 VAL A CA 1
ATOM 831 C C . VAL A 1 107 ? -7.645 4.950 11.062 1.00 92.88 107 VAL A C 1
ATOM 833 O O . VAL A 1 107 ? -8.193 4.236 10.229 1.00 92.88 107 VAL A O 1
ATOM 836 N N . ASN A 1 108 ? -8.016 4.955 12.343 1.00 91.12 108 ASN A N 1
ATOM 837 C CA . ASN A 1 108 ? -9.056 4.075 12.877 1.00 91.12 108 ASN A CA 1
ATOM 838 C C . ASN A 1 108 ? -10.432 4.339 12.250 1.00 91.12 108 ASN A C 1
ATOM 840 O O . ASN A 1 108 ? -11.143 3.390 11.929 1.00 91.12 108 ASN A O 1
ATOM 844 N N . ALA A 1 109 ? -10.791 5.605 12.022 1.00 94.25 109 ALA A N 1
ATOM 845 C CA . ALA A 1 109 ? -12.030 5.961 11.334 1.00 94.25 109 ALA A CA 1
ATOM 846 C C . ALA A 1 109 ? -12.053 5.458 9.880 1.00 94.25 109 ALA A C 1
ATOM 848 O O . ALA A 1 109 ? -13.061 4.914 9.442 1.00 94.25 109 ALA A O 1
ATOM 849 N N . LEU A 1 110 ? -10.937 5.571 9.148 1.00 91.94 110 LEU A N 1
ATOM 850 C CA . LEU A 1 110 ? -10.811 5.022 7.794 1.00 91.94 110 LEU A CA 1
ATOM 851 C C . LEU A 1 110 ? -10.907 3.497 7.790 1.00 91.94 110 LEU A C 1
ATOM 853 O O . LEU A 1 110 ? -11.576 2.935 6.932 1.00 91.94 110 LEU A O 1
ATOM 857 N N . VAL A 1 111 ? -10.289 2.821 8.762 1.00 89.38 111 VAL A N 1
ATOM 858 C CA . VAL A 1 111 ? -10.433 1.367 8.916 1.00 89.38 111 VAL A CA 1
ATOM 859 C C . VAL A 1 111 ? -11.891 0.989 9.162 1.00 89.38 111 VAL A C 1
ATOM 861 O O . VAL A 1 111 ? -12.379 0.045 8.548 1.00 89.38 111 VAL A O 1
ATOM 864 N N . ALA A 1 112 ? -12.592 1.716 10.035 1.00 90.44 112 ALA A N 1
ATOM 865 C CA . ALA A 1 112 ? -14.006 1.479 10.302 1.00 90.44 112 ALA A CA 1
ATOM 866 C C . ALA A 1 112 ? -14.863 1.694 9.045 1.00 90.44 112 ALA A C 1
ATOM 868 O O . ALA A 1 112 ? -15.672 0.832 8.727 1.00 90.44 112 ALA A O 1
ATOM 869 N N . PHE A 1 113 ? -14.633 2.781 8.302 1.00 91.12 113 PHE A N 1
ATOM 870 C CA . PHE A 1 113 ? -15.314 3.058 7.035 1.00 91.12 113 PHE A CA 1
ATOM 871 C C . PHE A 1 113 ? -15.069 1.960 5.996 1.00 91.12 113 PHE A C 1
ATOM 873 O O . PHE A 1 113 ? -16.003 1.425 5.421 1.00 91.12 113 PHE A O 1
ATOM 880 N N . LEU A 1 114 ? -13.819 1.557 5.781 1.00 87.62 114 LEU A N 1
ATOM 881 C CA . LEU A 1 114 ? -13.509 0.523 4.797 1.00 87.62 114 LEU A CA 1
ATOM 882 C C . LEU A 1 114 ? -14.109 -0.842 5.172 1.00 87.62 114 LEU A C 1
ATOM 884 O O . LEU A 1 114 ? -14.489 -1.603 4.288 1.00 87.62 114 LEU A O 1
ATOM 888 N N . LYS A 1 115 ? -14.262 -1.146 6.468 1.00 84.56 115 LYS A N 1
ATOM 889 C CA . LYS A 1 115 ? -14.993 -2.345 6.911 1.00 84.56 115 LYS A CA 1
ATOM 890 C C . LYS A 1 115 ? -16.470 -2.316 6.501 1.00 84.56 115 LYS A C 1
ATOM 892 O O . LYS A 1 115 ? -17.024 -3.389 6.286 1.00 84.56 115 LYS A O 1
ATOM 897 N N . THR A 1 116 ? -17.095 -1.144 6.342 1.00 87.00 116 THR A N 1
ATOM 898 C CA . THR A 1 116 ? -18.488 -1.049 5.861 1.00 87.00 116 THR A CA 1
ATOM 899 C C . THR A 1 116 ? -18.628 -1.345 4.370 1.00 87.00 116 THR A C 1
ATOM 901 O O . THR A 1 116 ? -19.746 -1.484 3.893 1.00 87.00 116 THR A O 1
ATOM 904 N N . LEU A 1 117 ? -17.521 -1.438 3.626 1.00 87.50 117 LEU A N 1
ATOM 905 C CA . LEU A 1 117 ? -17.506 -1.851 2.218 1.00 87.50 117 LEU A CA 1
ATOM 906 C C . LEU A 1 117 ? -17.433 -3.379 2.059 1.00 87.50 117 LEU A C 1
ATOM 908 O O . LEU A 1 117 ? -17.127 -3.874 0.980 1.00 87.50 117 LEU A O 1
ATOM 912 N N . THR A 1 118 ? -17.648 -4.126 3.142 1.00 83.44 118 THR A N 1
ATOM 913 C CA . THR A 1 118 ? -17.703 -5.588 3.118 1.00 83.44 118 THR A CA 1
ATOM 914 C C . THR A 1 118 ? -19.119 -6.012 2.749 1.00 83.44 118 THR A C 1
ATOM 916 O O . THR A 1 118 ? -20.064 -5.602 3.421 1.00 83.44 118 THR A O 1
ATOM 919 N N . ASP A 1 119 ? -19.280 -6.8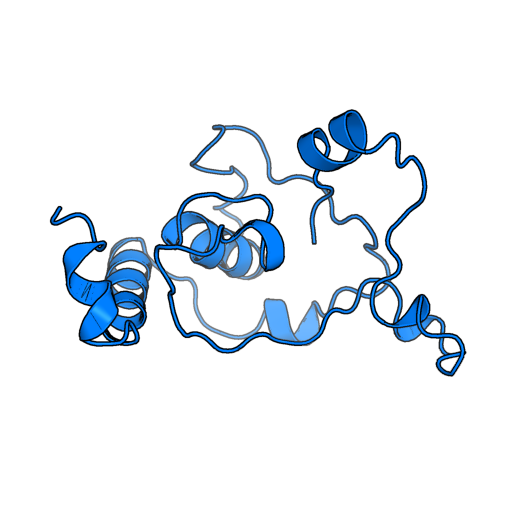53 1.726 1.00 82.81 119 ASP A N 1
ATOM 920 C CA . ASP A 1 119 ? -20.590 -7.425 1.402 1.00 82.81 119 ASP A CA 1
ATOM 921 C C . ASP A 1 119 ? -21.209 -8.117 2.626 1.00 82.81 119 ASP A C 1
ATOM 923 O O . ASP A 1 119 ? -20.536 -8.864 3.344 1.00 82.81 119 ASP A O 1
ATOM 927 N N . LYS A 1 120 ? -22.535 -8.000 2.772 1.00 86.25 120 LYS A N 1
ATOM 928 C CA . LYS A 1 120 ? -23.313 -8.627 3.855 1.00 86.25 120 LYS A CA 1
ATOM 929 C C . LYS A 1 120 ? -22.983 -10.110 4.065 1.00 86.25 120 LYS A C 1
ATOM 931 O O . LYS A 1 120 ? -22.869 -10.577 5.195 1.00 86.25 120 LYS A O 1
ATOM 936 N N . ARG A 1 121 ? -22.790 -10.868 2.976 1.00 85.44 121 ARG A N 1
ATOM 937 C CA . ARG A 1 121 ? -22.445 -12.303 3.033 1.00 85.44 121 ARG A CA 1
ATOM 938 C C . ARG A 1 121 ? -21.096 -12.582 3.705 1.00 85.44 121 ARG A C 1
ATOM 940 O O . ARG A 1 121 ? -20.909 -13.687 4.194 1.00 85.44 121 ARG A O 1
ATOM 947 N N . TYR A 1 122 ? -20.185 -11.611 3.760 1.00 85.38 122 TYR A N 1
ATOM 948 C CA . TYR A 1 122 ? -18.858 -11.732 4.371 1.00 85.38 122 TYR A CA 1
ATOM 949 C C . TYR A 1 122 ? -18.727 -11.009 5.719 1.00 85.38 122 TYR A C 1
ATOM 951 O O . TYR A 1 122 ? -17.703 -11.169 6.381 1.00 85.38 122 TYR A O 1
ATOM 959 N N . GLU A 1 123 ? -19.746 -10.275 6.180 1.00 82.44 123 GLU A N 1
ATOM 960 C CA . GLU A 1 123 ? -19.711 -9.564 7.471 1.00 82.44 123 GLU A CA 1
ATOM 961 C C . GLU A 1 123 ? -19.388 -10.490 8.652 1.00 82.44 123 GLU A C 1
ATOM 963 O O . GLU A 1 123 ? -18.687 -10.094 9.580 1.00 82.44 123 GLU A O 1
ATOM 968 N N . HIS A 1 124 ? -19.828 -11.750 8.597 1.00 83.94 124 HIS A N 1
ATOM 969 C CA . HIS A 1 124 ? -19.552 -12.754 9.628 1.00 83.94 124 HIS A CA 1
ATOM 970 C C . HIS A 1 124 ? -18.057 -13.092 9.789 1.00 83.94 124 HIS A C 1
ATOM 972 O O . HIS A 1 124 ? -17.653 -13.592 10.837 1.00 83.94 124 HIS A O 1
ATOM 978 N N . LEU A 1 125 ? -17.233 -12.823 8.771 1.00 82.06 125 LEU A N 1
ATOM 979 C CA . LEU A 1 125 ? -15.782 -13.023 8.814 1.00 82.06 125 LEU A CA 1
ATOM 980 C C . LEU A 1 125 ? -15.042 -11.800 9.379 1.00 82.06 125 LEU A C 1
ATOM 982 O O . LEU A 1 125 ? -13.844 -11.878 9.666 1.00 82.06 125 LEU A O 1
ATOM 986 N N . LEU A 1 126 ? -15.723 -10.660 9.549 1.00 78.31 126 LEU A N 1
ATOM 987 C CA . LEU A 1 126 ? -15.140 -9.515 10.233 1.00 78.31 126 LEU A CA 1
ATOM 988 C C . LEU A 1 126 ? -15.009 -9.853 11.719 1.00 78.31 126 LEU A C 1
ATOM 990 O O . LEU A 1 126 ? -15.996 -10.022 12.435 1.00 78.31 126 LEU A O 1
ATOM 994 N N . LYS A 1 127 ? -13.770 -9.909 12.214 1.00 68.56 127 LYS A N 1
ATOM 995 C CA . LYS A 1 127 ? -13.528 -9.992 13.657 1.00 68.56 127 LYS A CA 1
ATOM 996 C C . LYS A 1 127 ? -14.133 -8.754 14.324 1.00 68.56 127 LYS A C 1
ATOM 998 O O . LYS A 1 127 ? -13.764 -7.623 13.984 1.00 68.56 127 LYS A O 1
ATOM 1003 N N . ARG A 1 128 ? -15.060 -8.973 15.262 1.00 56.94 128 ARG A N 1
ATOM 1004 C CA . ARG A 1 128 ? -15.480 -7.937 16.210 1.00 56.94 128 ARG A CA 1
ATOM 1005 C C . ARG A 1 128 ? -14.285 -7.630 17.112 1.00 56.94 128 ARG A C 1
ATOM 1007 O O . ARG A 1 128 ? -13.683 -8.553 17.656 1.00 56.94 128 ARG A O 1
ATOM 1014 N N . ASN A 1 129 ? -13.911 -6.353 17.151 1.00 48.59 129 ASN A N 1
ATOM 1015 C CA . ASN A 1 129 ? -12.929 -5.826 18.097 1.00 48.59 129 ASN A CA 1
ATOM 1016 C C . ASN A 1 129 ? -13.585 -5.637 19.460 1.00 48.59 129 ASN A C 1
ATOM 1018 O O . ASN A 1 129 ? -14.793 -5.306 19.460 1.00 48.59 129 ASN A O 1
#

Secondary structure (DSSP, 8-state):
-B--HHHHHHHT--S---BGGGSTT---GGGTTB-PPPP----TTS-GGGT-S-SSHHHHHHHHHTTT-TT--EETTTTEEPPPBSS-TT--HHHHT-S-PPPHHHHHHHHHHHHTTS-GGGGGGS---

Foldseek 3Di:
DFDLPVVCVVVVDPDQQQEPVVPPVDPDSLSGPDHDDDDLADFLPDQCVVVDSDRDQLQVVLVLLCLQPVVSQARPVVRHGDGDRSDPPNDPSVVSNDDHRDDVVRSVVVSVVSLVSYPPVRVVSDDDD

Radius of gyration: 16.15 Å; chains: 1; bounding box: 38×36×44 Å

pLDDT: mean 83.68, std 11.65, range [45.59, 95.88]

Sequence (129 aa):
MPVNTALRAKNGVKTIDKGLLNNPKVNDVKQAGKFKTQALEISPSLPLICITVYLKLATVIVFHNKYIDKSRTTNPETNQPWAAAEVPETIDFNDLKKGKKLSDKKVNALVAFLKTLTDKRYEHLLKRN